Protein AF-A0A1B8QE21-F1 (afdb_monomer_lite)

Organism: NCBI:txid34059

InterPro domains:
  IPR038365 EcoRII, C-terminal domain superfamily [G3DSA:3.40.91.80] (7-136)

Structure (mmCIF, N/CA/C/O backbone):
data_AF-A0A1B8QE21-F1
#
_entry.id   AF-A0A1B8QE21-F1
#
loop_
_atom_site.group_PDB
_atom_site.id
_atom_site.type_symbol
_atom_site.label_atom_id
_atom_site.label_alt_id
_atom_site.label_comp_id
_atom_site.label_asym_id
_atom_site.label_entity_id
_atom_site.label_seq_id
_atom_site.pdbx_PDB_ins_code
_atom_site.Cartn_x
_atom_site.Cartn_y
_atom_site.Cartn_z
_atom_site.occupancy
_atom_site.B_iso_or_equiv
_atom_site.auth_seq_id
_atom_site.auth_comp_id
_atom_site.auth_asym_id
_atom_site.auth_atom_id
_atom_site.pdbx_PDB_model_num
ATOM 1 N N . MET A 1 1 ? -11.149 26.280 4.728 1.00 35.88 1 MET A N 1
ATOM 2 C CA . MET A 1 1 ? -10.487 25.891 3.463 1.00 35.88 1 MET A CA 1
ATOM 3 C C . MET A 1 1 ? -10.415 24.376 3.410 1.00 35.88 1 MET A C 1
ATOM 5 O O . MET A 1 1 ? -9.708 23.788 4.216 1.00 35.88 1 MET A O 1
ATOM 9 N N . THR A 1 2 ? -11.173 23.736 2.525 1.00 44.16 2 THR A N 1
ATOM 10 C CA . THR A 1 2 ? -11.118 22.280 2.338 1.00 44.16 2 THR A CA 1
ATOM 11 C C . THR A 1 2 ? -9.816 21.952 1.611 1.00 44.16 2 THR A C 1
ATOM 13 O O . THR A 1 2 ? -9.642 22.325 0.452 1.00 44.16 2 THR A O 1
ATOM 16 N N . LYS A 1 3 ? -8.855 21.336 2.306 1.00 48.16 3 LYS A N 1
ATOM 17 C CA . LYS A 1 3 ? -7.573 20.919 1.722 1.00 48.16 3 LYS A CA 1
ATOM 18 C C . LYS A 1 3 ? -7.880 19.940 0.582 1.00 48.16 3 LYS A C 1
ATOM 20 O O . LYS A 1 3 ? -8.532 18.923 0.805 1.00 48.16 3 LYS A O 1
ATOM 25 N N . ALA A 1 4 ? -7.489 20.274 -0.647 1.00 57.47 4 ALA A N 1
ATOM 26 C CA . ALA A 1 4 ? -7.744 19.413 -1.796 1.00 57.47 4 ALA A CA 1
ATOM 27 C C . ALA A 1 4 ? -7.014 18.075 -1.608 1.00 57.47 4 ALA A C 1
ATOM 29 O O . ALA A 1 4 ? -5.793 18.053 -1.463 1.00 57.47 4 ALA A O 1
ATOM 30 N N . ILE A 1 5 ? -7.764 16.971 -1.611 1.00 60.88 5 ILE A N 1
ATOM 31 C CA . ILE A 1 5 ? -7.192 15.622 -1.559 1.00 60.88 5 ILE A CA 1
ATOM 32 C C . ILE A 1 5 ? -6.354 15.409 -2.832 1.00 60.88 5 ILE A C 1
ATOM 34 O O . ILE A 1 5 ? -6.901 15.572 -3.935 1.00 60.88 5 ILE A O 1
ATOM 38 N N . PRO A 1 6 ? -5.056 15.065 -2.720 1.00 72.38 6 PRO A N 1
ATOM 39 C CA . PRO A 1 6 ? -4.208 14.762 -3.865 1.00 72.38 6 PRO A CA 1
ATOM 40 C C . PRO A 1 6 ? -4.848 13.723 -4.795 1.00 72.38 6 PRO A C 1
ATOM 42 O O . PRO A 1 6 ? -5.444 12.744 -4.352 1.00 72.38 6 PRO A O 1
ATOM 45 N N . PHE A 1 7 ? -4.691 13.903 -6.108 1.00 75.25 7 PHE A N 1
ATOM 46 C CA . PHE A 1 7 ? -5.288 13.023 -7.124 1.00 75.25 7 PHE A CA 1
ATOM 47 C C . PHE A 1 7 ? -4.955 11.532 -6.920 1.00 75.25 7 PHE A C 1
ATOM 49 O O . PHE A 1 7 ? -5.781 10.668 -7.193 1.00 75.25 7 PHE A O 1
ATOM 56 N N . TYR A 1 8 ? -3.761 11.229 -6.409 1.00 77.00 8 TYR A N 1
ATOM 57 C CA . TYR A 1 8 ? -3.313 9.858 -6.168 1.00 77.00 8 TYR A CA 1
ATOM 58 C C . TYR A 1 8 ? -4.068 9.178 -5.013 1.00 77.00 8 TYR A C 1
ATOM 60 O O . TYR A 1 8 ? -4.541 8.058 -5.170 1.00 77.00 8 TYR A O 1
ATOM 68 N N . GLU A 1 9 ? -4.282 9.891 -3.906 1.00 81.19 9 GLU A N 1
ATOM 69 C CA . GLU A 1 9 ? -5.086 9.420 -2.769 1.00 81.19 9 GLU A CA 1
ATOM 70 C C . GLU A 1 9 ? -6.540 9.163 -3.193 1.00 81.19 9 GLU A C 1
ATOM 72 O O . GLU A 1 9 ? -7.114 8.125 -2.866 1.00 81.19 9 GLU A O 1
ATOM 77 N N . LYS A 1 10 ? -7.111 10.041 -4.034 1.00 85.12 10 LYS A N 1
ATOM 78 C CA . LYS A 1 10 ? -8.451 9.826 -4.610 1.00 85.12 10 LYS A CA 1
ATOM 79 C C . LYS A 1 10 ? -8.547 8.537 -5.426 1.00 85.12 10 LYS A C 1
ATOM 81 O O . LYS A 1 10 ? -9.579 7.875 -5.376 1.00 85.12 10 LYS A O 1
ATOM 86 N N . ARG A 1 11 ? -7.499 8.181 -6.179 1.00 86.31 11 ARG A N 1
ATOM 87 C CA . ARG A 1 11 ? -7.483 6.944 -6.977 1.00 86.31 11 ARG A CA 1
ATOM 88 C C . ARG A 1 11 ? -7.488 5.709 -6.087 1.00 86.31 11 ARG A C 1
ATOM 90 O O . ARG A 1 11 ? -8.285 4.817 -6.340 1.00 86.31 11 ARG A O 1
ATOM 97 N N . ILE A 1 12 ? -6.666 5.683 -5.039 1.00 89.81 12 ILE A N 1
ATOM 98 C CA . ILE A 1 12 ? -6.633 4.551 -4.100 1.00 89.81 12 ILE A CA 1
ATOM 99 C C . ILE A 1 12 ? -7.979 4.433 -3.387 1.00 89.81 12 ILE A C 1
ATOM 101 O O . ILE A 1 12 ? -8.561 3.354 -3.375 1.00 89.81 12 ILE A O 1
ATOM 105 N N . LYS A 1 13 ? -8.534 5.553 -2.900 1.00 91.50 13 LYS A N 1
ATOM 106 C CA . LYS A 1 13 ? -9.879 5.571 -2.312 1.00 91.50 13 LYS A CA 1
ATOM 107 C C . LYS A 1 13 ? -10.914 4.994 -3.283 1.00 91.50 13 LYS A C 1
ATOM 109 O O . LYS A 1 13 ? -11.685 4.128 -2.898 1.00 91.50 13 LYS A O 1
ATOM 114 N N . SER A 1 14 ? -10.906 5.428 -4.545 1.00 90.88 14 SER A N 1
ATOM 115 C CA . SER A 1 14 ? -11.818 4.911 -5.574 1.00 90.88 14 SER A CA 1
ATOM 116 C C . SER A 1 14 ? -11.679 3.402 -5.779 1.00 90.88 14 SER A C 1
ATOM 118 O O . SER A 1 14 ? -12.694 2.735 -5.942 1.00 90.88 14 SER A O 1
ATOM 120 N N . VAL A 1 15 ? -10.455 2.865 -5.766 1.00 91.81 15 VAL A N 1
ATOM 121 C CA . VAL A 1 15 ? -10.216 1.417 -5.864 1.00 91.81 15 VAL A CA 1
ATOM 122 C C . VAL A 1 15 ? -10.797 0.697 -4.649 1.00 91.81 15 VAL A C 1
ATOM 124 O O . VAL A 1 15 ? -11.550 -0.252 -4.832 1.00 91.81 15 VAL A O 1
ATOM 127 N N . LEU A 1 16 ? -10.541 1.179 -3.425 1.00 93.06 16 LEU A N 1
ATOM 128 C CA . LEU A 1 16 ? -11.092 0.575 -2.203 1.00 93.06 16 LEU A CA 1
ATOM 129 C C . LEU A 1 16 ? -12.628 0.538 -2.209 1.00 93.06 16 LEU A C 1
ATOM 131 O O . LEU A 1 16 ? -13.223 -0.479 -1.859 1.00 93.06 16 LEU A O 1
ATOM 135 N N . LEU A 1 17 ? -13.270 1.618 -2.659 1.00 93.75 17 LEU A N 1
ATOM 136 C CA . LEU A 1 17 ? -14.727 1.665 -2.803 1.00 93.75 17 LEU A CA 1
ATOM 137 C C . LEU A 1 17 ? -15.231 0.649 -3.839 1.00 93.75 17 LEU A C 1
ATOM 139 O O . LEU A 1 17 ? -16.223 -0.035 -3.606 1.00 93.75 17 LEU A O 1
ATOM 143 N N . GLN A 1 18 ? -14.542 0.525 -4.978 1.00 93.06 18 GLN A N 1
ATOM 144 C CA . GLN A 1 18 ? -14.910 -0.411 -6.048 1.00 93.06 18 GLN A CA 1
ATOM 145 C C . GLN A 1 18 ? -14.776 -1.877 -5.631 1.00 93.06 18 GLN A C 1
ATOM 147 O O . GLN A 1 18 ? -15.574 -2.702 -6.070 1.00 93.06 18 GLN A O 1
ATOM 152 N N . ILE A 1 19 ? -13.803 -2.202 -4.777 1.00 92.44 19 ILE A N 1
ATOM 153 C CA . ILE A 1 19 ? -13.616 -3.563 -4.253 1.00 92.44 19 ILE A CA 1
ATOM 154 C C . ILE A 1 19 ? -14.492 -3.855 -3.023 1.00 92.44 19 ILE A C 1
ATOM 156 O O . ILE A 1 19 ? -14.389 -4.938 -2.455 1.00 92.44 19 ILE A O 1
ATOM 160 N N . GLY A 1 20 ? -15.366 -2.922 -2.625 1.00 90.94 20 GLY A N 1
ATOM 161 C CA . GLY A 1 20 ? -16.405 -3.152 -1.619 1.00 90.94 20 GLY A CA 1
ATOM 162 C C . GLY A 1 20 ? -16.111 -2.622 -0.214 1.00 90.94 20 GLY A C 1
ATOM 163 O O . GLY A 1 20 ? -16.887 -2.905 0.697 1.00 90.94 20 GLY A O 1
ATOM 164 N N . ILE A 1 21 ? -15.047 -1.838 -0.008 1.00 92.94 21 ILE A N 1
ATOM 165 C CA . ILE A 1 21 ? -14.834 -1.155 1.276 1.00 92.94 21 ILE A CA 1
ATOM 166 C C . ILE A 1 21 ? -15.812 0.017 1.373 1.00 92.94 21 ILE A C 1
ATOM 168 O O . ILE A 1 21 ? -15.828 0.898 0.515 1.00 92.94 21 ILE A O 1
ATOM 172 N N . ALA A 1 22 ? -16.648 0.032 2.409 1.00 89.50 22 ALA A N 1
ATOM 173 C CA . ALA A 1 22 ? -17.661 1.067 2.579 1.00 89.50 22 ALA A CA 1
ATOM 174 C C . ALA A 1 22 ? -17.023 2.442 2.831 1.00 89.50 22 ALA A C 1
ATOM 176 O O . ALA A 1 22 ? -16.120 2.586 3.649 1.00 89.50 22 ALA A O 1
ATOM 177 N N . GLU A 1 23 ? -17.532 3.496 2.187 1.00 89.62 23 GLU A N 1
ATOM 178 C CA . GLU A 1 23 ? -16.974 4.844 2.365 1.00 89.62 23 GLU A CA 1
ATOM 179 C C . GLU A 1 23 ? -17.006 5.311 3.826 1.00 89.62 23 GLU A C 1
ATOM 181 O O . GLU A 1 23 ? -16.077 5.973 4.281 1.00 89.62 23 GLU A O 1
ATOM 186 N N . SER A 1 24 ? -18.043 4.924 4.573 1.00 87.69 24 SER A N 1
ATOM 187 C CA . SER A 1 24 ? -18.208 5.268 5.986 1.00 87.69 24 SER A CA 1
ATOM 188 C C . SER A 1 24 ? -17.132 4.682 6.903 1.00 87.69 24 SER A C 1
ATOM 190 O O . SER A 1 24 ? -16.997 5.153 8.028 1.00 87.69 24 SER A O 1
ATOM 192 N N . THR A 1 25 ? -16.392 3.660 6.460 1.00 89.19 25 THR A N 1
ATOM 193 C CA . THR A 1 25 ? -15.309 3.043 7.243 1.00 89.19 25 THR A CA 1
ATOM 194 C C . THR A 1 25 ? -13.928 3.571 6.860 1.00 89.19 25 THR A C 1
ATOM 196 O O . THR A 1 25 ? -12.971 3.325 7.589 1.00 89.19 25 THR A O 1
ATOM 199 N N . LEU A 1 26 ? -13.812 4.316 5.753 1.00 89.81 26 LEU A N 1
ATOM 200 C CA . LEU A 1 26 ? -12.556 4.906 5.298 1.00 89.81 26 LEU A CA 1
ATOM 201 C C . LEU A 1 26 ? -12.298 6.226 6.024 1.00 89.81 26 LEU A C 1
ATOM 203 O O . LEU A 1 26 ? -12.915 7.255 5.740 1.00 89.81 26 LEU A O 1
ATOM 207 N N . LEU A 1 27 ? -11.335 6.203 6.934 1.00 89.12 27 LEU A N 1
ATOM 208 C CA . LEU A 1 27 ? -10.923 7.355 7.717 1.00 89.12 27 LEU A CA 1
ATOM 209 C C . LEU A 1 27 ? -9.575 7.877 7.232 1.00 89.12 27 LEU A C 1
ATOM 211 O O . LEU A 1 27 ? -8.687 7.112 6.873 1.00 89.12 27 LEU A O 1
ATOM 215 N N . LYS A 1 28 ? -9.401 9.196 7.282 1.00 87.69 28 LYS A N 1
ATOM 216 C CA . LYS A 1 28 ? -8.081 9.824 7.246 1.00 87.69 28 LYS A CA 1
ATOM 217 C C . LYS A 1 28 ? -7.722 10.200 8.676 1.00 87.69 28 LYS A C 1
ATOM 219 O O . LYS A 1 28 ? -8.417 11.015 9.281 1.00 87.69 28 LYS A O 1
ATOM 224 N N . THR A 1 29 ? -6.689 9.578 9.233 1.00 87.31 29 THR A N 1
ATOM 225 C CA . THR A 1 29 ? -6.325 9.745 10.646 1.00 87.31 29 THR A CA 1
ATOM 226 C C . THR A 1 29 ? -4.817 9.739 10.827 1.00 87.31 29 THR A C 1
ATOM 228 O O . THR A 1 29 ? -4.087 9.149 10.036 1.00 87.31 29 THR A O 1
ATOM 231 N N . HIS A 1 30 ? -4.358 10.373 11.901 1.00 85.75 30 HIS A N 1
ATOM 232 C CA . HIS A 1 30 ? -3.002 10.154 12.383 1.00 85.75 30 HIS A CA 1
ATOM 233 C C . HIS A 1 30 ? -2.940 8.842 13.155 1.00 85.75 30 HIS A C 1
ATOM 235 O O . HIS A 1 30 ? -3.945 8.414 13.740 1.00 85.75 30 HIS A O 1
ATOM 241 N N . ASP A 1 31 ? -1.763 8.228 13.159 1.00 86.31 31 ASP A N 1
ATOM 242 C CA . ASP A 1 31 ? -1.491 7.136 14.073 1.00 86.31 31 ASP A CA 1
ATOM 243 C C . ASP A 1 31 ? -1.580 7.620 15.533 1.00 86.31 31 ASP A C 1
ATOM 245 O O . ASP A 1 31 ? -1.231 8.758 15.865 1.00 86.31 31 ASP A O 1
ATOM 249 N N . LYS A 1 32 ? -2.102 6.758 16.413 1.00 83.25 32 LYS A N 1
ATOM 250 C CA . LYS A 1 32 ? -2.344 7.093 17.826 1.00 83.25 32 LYS A CA 1
ATOM 251 C C . LYS A 1 32 ? -1.057 7.149 18.652 1.00 83.25 32 LYS A C 1
ATOM 253 O O . LYS A 1 32 ? -1.036 7.825 19.678 1.00 83.25 32 LYS A O 1
ATOM 25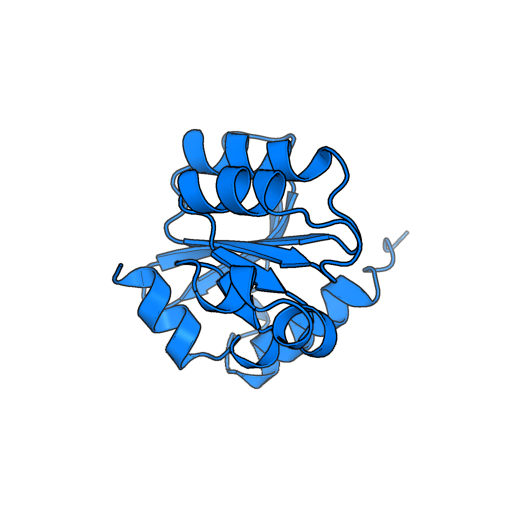8 N N . VAL A 1 33 ? -0.023 6.421 18.236 1.00 83.44 33 VAL A N 1
ATOM 259 C CA . VAL A 1 33 ? 1.269 6.291 18.918 1.00 83.44 33 VAL A CA 1
ATOM 260 C C . VAL A 1 33 ? 2.330 7.151 18.225 1.00 83.44 33 VAL A C 1
ATOM 262 O O . VAL A 1 33 ? 3.146 7.783 18.894 1.00 83.44 33 VAL A O 1
ATOM 265 N N . ASP A 1 34 ? 2.291 7.235 16.895 1.00 82.50 34 ASP A N 1
ATOM 266 C CA . ASP A 1 34 ? 3.176 8.061 16.079 1.00 82.50 34 ASP A CA 1
ATOM 267 C C . ASP A 1 34 ? 2.419 9.189 15.369 1.00 82.50 34 ASP A C 1
ATOM 269 O O . ASP A 1 34 ? 2.110 9.122 14.180 1.00 82.50 34 ASP A O 1
ATOM 273 N N . SER A 1 35 ? 2.198 10.297 16.077 1.00 83.12 35 SER A N 1
ATOM 274 C CA . SER A 1 35 ? 1.514 11.481 15.533 1.00 83.12 35 SER A CA 1
ATOM 275 C C . SER A 1 35 ? 2.214 12.130 14.332 1.00 83.12 35 SER A C 1
ATOM 277 O O . SER A 1 35 ? 1.649 13.027 13.711 1.00 83.12 35 SER A O 1
ATOM 279 N N . SER A 1 36 ? 3.437 11.705 13.993 1.00 78.50 36 SER A N 1
ATOM 280 C CA . SER A 1 36 ? 4.132 12.150 12.782 1.00 78.50 36 SER A CA 1
ATOM 281 C C . SER A 1 36 ? 3.694 11.408 11.516 1.00 78.50 36 SER A C 1
ATOM 283 O O . SER A 1 36 ? 4.003 11.865 10.411 1.00 78.50 36 SER A O 1
ATOM 285 N N . THR A 1 37 ? 2.949 10.311 11.669 1.00 82.62 37 THR A N 1
ATOM 286 C CA . THR A 1 37 ? 2.418 9.515 10.566 1.00 82.62 37 THR A CA 1
ATOM 287 C C . THR A 1 37 ? 0.921 9.737 10.419 1.00 82.62 37 THR A C 1
ATOM 289 O O . THR A 1 37 ? 0.122 9.462 11.313 1.00 82.62 37 THR A O 1
ATOM 292 N N . GLU A 1 38 ? 0.548 10.238 9.246 1.00 85.81 38 GLU A N 1
ATOM 293 C CA . GLU A 1 38 ? -0.831 10.328 8.782 1.00 85.81 38 GLU A CA 1
ATOM 294 C C . GLU A 1 38 ? -1.091 9.154 7.834 1.00 85.81 38 GLU A C 1
ATOM 296 O O . GLU A 1 38 ? -0.362 8.974 6.852 1.00 85.81 38 GLU A O 1
ATOM 301 N N . PHE A 1 39 ? -2.122 8.361 8.123 1.00 90.06 39 PHE A N 1
ATOM 302 C CA . PHE A 1 39 ? -2.656 7.403 7.165 1.00 90.06 39 PHE A CA 1
ATOM 303 C C . PHE A 1 39 ? -3.529 8.156 6.176 1.00 90.06 39 PHE A C 1
ATOM 305 O O . PHE A 1 39 ? -4.483 8.837 6.564 1.00 90.06 39 PHE A O 1
ATOM 312 N N . ASP A 1 40 ? -3.219 8.009 4.891 1.00 89.62 40 ASP A N 1
ATOM 313 C CA . ASP A 1 40 ? -4.059 8.554 3.832 1.00 89.62 40 ASP A CA 1
ATOM 314 C C . ASP A 1 40 ? -5.426 7.861 3.839 1.00 89.62 40 ASP A C 1
ATOM 316 O O . ASP A 1 40 ? -6.451 8.505 3.619 1.00 89.62 40 ASP A O 1
ATOM 320 N N . LEU A 1 41 ? -5.440 6.557 4.141 1.00 92.75 41 LEU A N 1
ATOM 321 C CA . LEU A 1 41 ? -6.646 5.760 4.349 1.00 92.75 41 LEU A CA 1
ATOM 322 C C . LEU A 1 41 ? -6.418 4.791 5.514 1.00 92.75 41 LEU A C 1
ATOM 324 O O . LEU A 1 41 ? -5.406 4.096 5.560 1.00 92.75 41 LEU A O 1
ATOM 328 N N . PHE A 1 42 ? -7.374 4.729 6.432 1.00 94.25 42 PHE A N 1
ATOM 329 C CA . PHE A 1 42 ? -7.403 3.811 7.562 1.00 94.25 42 PHE A CA 1
ATOM 330 C C . PHE A 1 42 ? -8.794 3.196 7.676 1.00 94.25 42 PHE A C 1
ATOM 332 O O . PHE A 1 42 ? -9.788 3.922 7.617 1.00 94.25 42 PHE A O 1
ATOM 339 N N . PHE A 1 43 ? -8.877 1.878 7.821 1.00 94.94 43 PHE A N 1
ATOM 340 C CA . PHE A 1 43 ? -10.151 1.167 7.922 1.00 94.94 43 PHE A CA 1
ATOM 341 C C . PHE A 1 43 ? -9.995 -0.181 8.621 1.00 94.94 43 PHE A C 1
ATOM 343 O O . PHE A 1 43 ? -8.885 -0.644 8.883 1.00 94.94 43 PHE A O 1
ATOM 350 N N . GLU A 1 44 ? -11.131 -0.808 8.903 1.00 94.25 44 GLU A N 1
ATOM 351 C CA . GLU A 1 44 ? -11.210 -2.177 9.395 1.00 94.25 44 GLU A CA 1
ATOM 352 C C . GLU A 1 44 ? -11.866 -3.071 8.337 1.00 94.25 44 GLU A C 1
ATOM 354 O O . GLU A 1 44 ? -12.834 -2.667 7.685 1.00 94.25 44 GLU A O 1
ATOM 359 N N . LEU A 1 45 ? -11.333 -4.277 8.165 1.00 93.88 45 LEU A N 1
ATOM 360 C CA . LEU A 1 45 ? -11.887 -5.330 7.319 1.00 93.88 45 LEU A CA 1
ATOM 361 C C . LEU A 1 45 ? -11.725 -6.660 8.057 1.00 93.88 45 LEU A C 1
ATOM 363 O O . LEU A 1 45 ? -10.628 -6.981 8.500 1.00 93.88 45 LEU A O 1
ATOM 367 N N . ASP A 1 46 ? -12.812 -7.417 8.214 1.00 92.69 46 ASP A N 1
ATOM 368 C CA . ASP A 1 46 ? -12.823 -8.724 8.891 1.00 92.69 46 ASP A CA 1
ATOM 369 C C . ASP A 1 46 ? -12.162 -8.722 10.291 1.00 92.69 46 ASP A C 1
ATOM 371 O O . ASP A 1 46 ? -11.461 -9.660 10.671 1.00 92.69 46 ASP A O 1
ATOM 375 N N . GLY A 1 47 ? -12.377 -7.657 11.077 1.00 92.50 47 GLY A N 1
ATOM 376 C CA . GLY A 1 47 ? -11.810 -7.518 12.427 1.00 92.50 47 GLY A CA 1
ATOM 377 C C . GLY A 1 47 ? -10.339 -7.093 12.462 1.00 92.50 47 GLY A C 1
ATOM 378 O O . GLY A 1 47 ? -9.720 -7.128 13.525 1.00 92.50 47 GLY A O 1
ATOM 379 N N . LYS A 1 48 ? -9.761 -6.739 11.308 1.00 95.19 48 LYS A N 1
ATOM 380 C CA . LYS A 1 48 ? -8.351 -6.378 11.142 1.00 95.19 48 LYS A CA 1
ATOM 381 C C . LYS A 1 48 ? -8.199 -4.938 10.695 1.00 95.19 48 LYS A C 1
ATOM 383 O O . LYS A 1 48 ? -8.944 -4.458 9.843 1.00 95.19 48 LYS A O 1
ATOM 388 N N . THR A 1 49 ? -7.221 -4.255 11.273 1.00 94.88 49 THR A N 1
ATOM 389 C CA . THR A 1 49 ? -6.928 -2.848 10.993 1.00 94.88 49 THR A CA 1
ATOM 390 C C . THR A 1 49 ? -5.953 -2.698 9.830 1.00 94.88 49 THR A C 1
ATOM 392 O O . THR A 1 49 ? -4.913 -3.351 9.781 1.00 94.88 49 THR A O 1
ATOM 395 N N . TYR A 1 50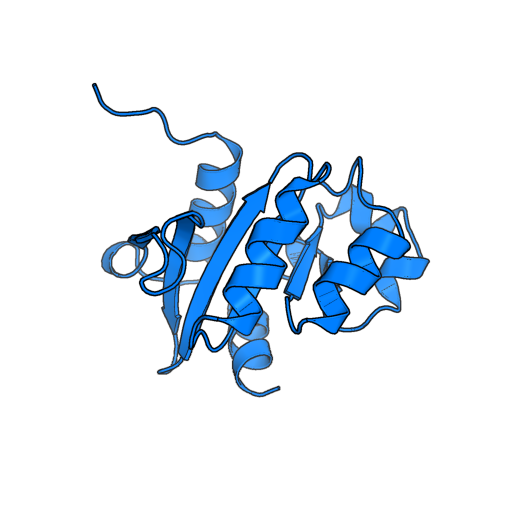 ? -6.281 -1.800 8.902 1.00 96.25 50 TYR A N 1
ATOM 396 C CA . TYR A 1 50 ? -5.474 -1.496 7.724 1.00 96.25 50 TYR A CA 1
ATOM 397 C C . TYR A 1 50 ? -5.075 -0.026 7.742 1.00 96.25 50 TYR A C 1
ATOM 399 O O . TYR A 1 50 ? -5.937 0.854 7.757 1.00 96.25 50 TYR A O 1
ATOM 407 N N . GLY A 1 51 ? -3.770 0.236 7.697 1.00 94.81 51 GLY A N 1
ATOM 408 C CA . GLY A 1 51 ? -3.209 1.569 7.494 1.00 94.81 51 GLY A CA 1
ATOM 409 C C . GLY A 1 51 ? -2.572 1.672 6.114 1.00 94.81 51 GLY A C 1
ATOM 410 O O . GLY A 1 51 ? -1.688 0.884 5.788 1.00 94.81 51 GLY A O 1
ATOM 411 N N . ILE A 1 52 ? -3.004 2.639 5.302 1.00 94.94 52 ILE A N 1
ATOM 412 C CA . ILE A 1 52 ? -2.458 2.870 3.961 1.00 94.94 52 ILE A CA 1
ATOM 413 C C . ILE A 1 52 ? -1.768 4.231 3.884 1.00 94.94 52 ILE A C 1
ATOM 415 O O . ILE A 1 52 ? -2.377 5.277 4.121 1.00 94.94 52 ILE A O 1
ATOM 419 N N . GLY A 1 53 ? -0.501 4.208 3.476 1.00 92.50 53 GLY A N 1
ATOM 420 C CA . GLY A 1 53 ? 0.259 5.372 3.037 1.00 92.50 53 GLY A CA 1
ATOM 421 C C . GLY A 1 53 ? 0.361 5.447 1.522 1.00 92.50 53 GLY A C 1
ATOM 422 O O . GLY A 1 53 ? 0.701 4.466 0.872 1.00 92.50 53 GLY A O 1
ATOM 423 N N . ALA A 1 54 ? 0.131 6.619 0.941 1.00 90.62 54 ALA A N 1
ATOM 424 C CA . ALA A 1 54 ? 0.192 6.842 -0.495 1.00 90.62 54 ALA A CA 1
ATOM 425 C C . ALA A 1 54 ? 1.283 7.864 -0.846 1.00 90.62 54 ALA A C 1
ATOM 427 O O . ALA A 1 54 ? 1.176 9.064 -0.578 1.00 90.62 54 ALA A O 1
ATOM 428 N N . LYS A 1 55 ? 2.356 7.422 -1.512 1.00 88.88 55 LYS A N 1
ATOM 429 C CA . LYS A 1 55 ? 3.478 8.294 -1.889 1.00 88.88 55 LYS A CA 1
ATOM 430 C C . LYS A 1 55 ? 3.837 8.140 -3.359 1.00 88.88 55 LYS A C 1
ATOM 432 O O . LYS A 1 55 ? 4.398 7.136 -3.776 1.00 88.88 55 LYS A O 1
ATOM 437 N N . ARG A 1 56 ? 3.646 9.210 -4.142 1.00 89.44 56 ARG A N 1
ATOM 438 C CA . ARG A 1 56 ? 4.122 9.261 -5.541 1.00 89.44 56 ARG A CA 1
ATOM 439 C C . ARG A 1 56 ? 5.614 8.937 -5.661 1.00 89.44 56 ARG A C 1
ATOM 441 O O . ARG A 1 56 ? 5.985 8.152 -6.517 1.00 89.44 56 ARG A O 1
ATOM 448 N N . THR A 1 57 ? 6.429 9.546 -4.800 1.00 90.44 57 THR A N 1
ATOM 449 C CA . THR A 1 57 ? 7.861 9.254 -4.644 1.00 90.44 57 THR A CA 1
ATOM 450 C C . THR A 1 57 ? 8.178 9.054 -3.169 1.00 90.44 57 THR A C 1
ATOM 452 O O . THR A 1 57 ? 7.713 9.845 -2.328 1.00 90.44 57 THR A O 1
ATOM 455 N N . LEU A 1 58 ? 9.004 8.060 -2.865 1.00 91.19 58 LEU A N 1
ATOM 456 C CA . LEU A 1 58 ? 9.361 7.681 -1.501 1.00 91.19 58 LEU A CA 1
ATOM 457 C C . LEU A 1 58 ? 10.385 8.652 -0.897 1.00 91.19 58 LEU A C 1
ATOM 459 O O . LEU A 1 58 ? 10.183 9.159 0.209 1.00 91.19 58 LEU A O 1
ATOM 463 N N . ARG A 1 59 ? 11.448 8.985 -1.642 1.00 90.88 59 ARG A N 1
ATOM 464 C CA . ARG A 1 59 ? 12.666 9.649 -1.141 1.00 90.88 59 ARG A CA 1
ATOM 465 C C . ARG A 1 59 ? 13.127 8.958 0.146 1.00 90.88 59 ARG A C 1
ATOM 467 O O . ARG A 1 59 ? 13.245 7.743 0.132 1.00 90.88 59 ARG A O 1
ATOM 474 N N . GLU A 1 60 ? 13.309 9.696 1.240 1.00 92.81 60 GLU A N 1
ATOM 475 C CA . GLU A 1 60 ? 13.579 9.157 2.584 1.00 92.81 60 GLU A CA 1
ATOM 476 C C . GLU A 1 60 ? 12.311 9.006 3.445 1.00 92.81 60 GLU A C 1
ATOM 478 O O . GLU A 1 60 ? 12.376 8.564 4.589 1.00 92.81 60 GLU A O 1
ATOM 483 N N . ARG A 1 61 ? 11.135 9.382 2.923 1.00 88.94 61 ARG A N 1
ATOM 484 C CA . ARG A 1 61 ? 9.887 9.438 3.705 1.00 88.94 61 ARG A CA 1
ATOM 485 C C . ARG A 1 61 ? 9.279 8.064 3.989 1.00 88.94 61 ARG A C 1
ATOM 487 O O . ARG A 1 61 ? 8.414 7.983 4.854 1.00 88.94 61 ARG A O 1
ATOM 494 N N . TYR A 1 62 ? 9.725 7.008 3.309 1.00 91.69 62 TYR A N 1
ATOM 495 C CA . TYR A 1 62 ? 9.318 5.624 3.604 1.00 91.69 62 TYR A CA 1
ATOM 496 C C . TYR A 1 62 ? 9.698 5.209 5.040 1.00 91.69 62 TYR A C 1
ATOM 498 O O . TYR A 1 62 ? 9.002 4.428 5.680 1.00 91.69 62 TYR A O 1
ATOM 506 N N . LYS A 1 63 ? 10.745 5.822 5.614 1.00 92.31 63 LYS A N 1
ATOM 507 C CA . LYS A 1 63 ? 11.183 5.585 7.000 1.00 92.31 63 LYS A CA 1
ATOM 508 C C . LYS A 1 63 ? 10.121 5.921 8.050 1.00 92.31 63 LYS A C 1
ATOM 510 O O . LYS A 1 63 ? 10.142 5.342 9.131 1.00 92.31 63 LYS A O 1
ATOM 515 N N . GLN A 1 64 ? 9.198 6.837 7.744 1.00 88.62 64 GLN A N 1
ATOM 516 C CA . GLN A 1 64 ? 8.081 7.158 8.641 1.00 88.62 64 GLN A CA 1
ATOM 517 C C . GLN A 1 64 ? 7.173 5.940 8.830 1.00 88.62 64 GLN A C 1
ATOM 519 O O . GLN A 1 64 ? 6.844 5.591 9.956 1.00 88.62 64 GLN A O 1
ATOM 524 N N . PHE A 1 65 ? 6.853 5.240 7.738 1.00 88.19 65 PHE A N 1
ATOM 525 C CA . PHE A 1 65 ? 5.997 4.056 7.779 1.00 88.19 65 PHE A CA 1
ATOM 526 C C . PHE A 1 65 ? 6.676 2.878 8.480 1.00 88.19 65 PHE A C 1
ATOM 528 O O . PHE A 1 65 ? 6.023 2.187 9.254 1.00 88.19 65 PHE A O 1
ATOM 535 N N . ILE A 1 66 ? 7.993 2.715 8.306 1.00 91.94 66 ILE A N 1
ATOM 536 C CA . ILE A 1 66 ? 8.795 1.736 9.061 1.00 91.94 66 ILE A CA 1
ATOM 537 C C . ILE A 1 66 ? 8.683 1.979 10.568 1.00 91.94 66 ILE A C 1
ATOM 539 O O . ILE A 1 66 ? 8.357 1.066 11.324 1.00 91.94 66 ILE A O 1
ATOM 543 N N . LYS A 1 67 ? 8.911 3.220 11.006 1.00 90.94 67 LYS A N 1
ATOM 544 C CA . LYS A 1 67 ? 8.803 3.594 12.419 1.00 90.94 67 LYS A CA 1
ATOM 545 C C . LYS A 1 67 ? 7.402 3.298 12.962 1.00 90.94 67 LYS A C 1
ATOM 547 O O . LYS A 1 67 ? 7.266 2.699 14.024 1.00 90.94 67 LYS A O 1
ATOM 552 N N . THR A 1 68 ? 6.361 3.675 12.223 1.00 89.25 68 THR A N 1
ATOM 553 C CA . THR A 1 68 ? 4.971 3.450 12.634 1.00 89.25 68 THR A CA 1
ATOM 554 C C . THR A 1 68 ? 4.618 1.967 12.713 1.00 89.25 68 THR A C 1
ATOM 556 O O . THR A 1 68 ? 3.996 1.572 13.695 1.00 89.25 68 THR A O 1
ATOM 559 N N . ALA A 1 69 ? 5.063 1.140 11.762 1.00 88.88 69 ALA A N 1
ATOM 560 C CA . ALA A 1 69 ? 4.854 -0.311 11.787 1.00 88.88 69 ALA A CA 1
ATOM 561 C C . ALA A 1 69 ? 5.478 -0.984 13.025 1.00 88.88 69 ALA A C 1
ATOM 563 O O . ALA A 1 69 ? 4.959 -1.978 13.517 1.00 88.88 69 ALA A O 1
ATOM 564 N N . GLN A 1 70 ? 6.566 -0.426 13.566 1.00 87.81 70 GLN A N 1
ATOM 565 C CA . GLN A 1 70 ? 7.207 -0.936 14.784 1.00 87.81 70 GLN A CA 1
ATOM 566 C C . GLN A 1 70 ? 6.549 -0.446 16.080 1.00 87.81 70 GLN A C 1
ATOM 568 O O . GLN A 1 70 ? 6.673 -1.095 17.116 1.00 87.81 70 GLN A O 1
ATOM 573 N N . MET A 1 71 ? 5.909 0.724 16.050 1.00 87.12 71 MET A N 1
ATOM 574 C CA . MET A 1 71 ? 5.375 1.384 17.247 1.00 87.12 71 MET A CA 1
ATOM 575 C C . MET A 1 71 ? 3.879 1.148 17.463 1.00 87.12 71 MET A C 1
ATOM 577 O O . MET A 1 71 ? 3.401 1.273 18.590 1.00 87.12 71 MET A O 1
ATOM 581 N N . SER A 1 72 ? 3.141 0.843 16.399 1.00 86.31 72 SER A N 1
ATOM 582 C CA . SER A 1 72 ? 1.678 0.913 16.386 1.00 86.31 72 SER A CA 1
ATOM 583 C C . SER A 1 72 ? 1.086 -0.477 16.216 1.00 86.31 72 SER A C 1
ATOM 585 O O . SER A 1 72 ? 1.558 -1.265 15.402 1.00 86.31 72 SER A O 1
ATOM 587 N N . ALA A 1 73 ? 0.024 -0.773 16.963 1.00 86.56 73 ALA A N 1
ATOM 588 C CA . ALA A 1 73 ? -0.723 -2.017 16.817 1.00 86.56 73 ALA A CA 1
ATOM 589 C C . ALA A 1 73 ? -1.669 -1.916 15.609 1.00 86.56 73 ALA A C 1
ATOM 591 O O . ALA A 1 73 ? -2.852 -1.618 15.767 1.00 86.56 73 ALA A O 1
ATOM 592 N N . ILE A 1 74 ? -1.117 -2.100 14.410 1.00 91.19 74 ILE A N 1
ATOM 593 C CA . ILE A 1 74 ? -1.852 -2.156 13.142 1.00 91.19 74 ILE A CA 1
ATOM 594 C C . ILE A 1 74 ? -1.599 -3.524 12.527 1.00 91.19 74 ILE A C 1
ATOM 596 O O . ILE A 1 74 ? -0.447 -3.926 12.389 1.00 91.19 74 ILE A O 1
ATOM 600 N N . ASP A 1 75 ? -2.669 -4.230 12.167 1.00 94.75 75 ASP A N 1
ATOM 601 C CA . ASP A 1 75 ? -2.556 -5.594 11.648 1.00 94.75 75 ASP A CA 1
ATOM 602 C C . ASP A 1 75 ? -1.913 -5.620 10.258 1.00 94.75 75 ASP A C 1
ATOM 604 O O . ASP A 1 75 ? -1.065 -6.463 9.982 1.00 94.75 75 ASP A O 1
ATOM 608 N N . VAL A 1 76 ? -2.313 -4.696 9.378 1.00 95.88 76 VAL A N 1
ATOM 609 C CA . VAL A 1 76 ? -1.834 -4.638 7.995 1.00 95.88 76 VAL A CA 1
ATOM 610 C C . VAL A 1 76 ? -1.406 -3.216 7.643 1.00 95.88 76 VAL A C 1
ATOM 612 O O . VAL A 1 76 ? -2.220 -2.294 7.562 1.00 95.88 76 VAL A O 1
ATOM 615 N N . MET A 1 77 ? -0.110 -3.043 7.386 1.00 95.56 77 MET A N 1
ATOM 616 C CA . MET A 1 77 ? 0.458 -1.784 6.909 1.00 95.56 77 MET A CA 1
ATOM 617 C C . MET A 1 77 ? 0.734 -1.868 5.411 1.00 95.56 77 MET A C 1
ATOM 619 O O . MET A 1 77 ? 1.456 -2.757 4.960 1.00 95.56 77 MET A O 1
ATOM 623 N N . ILE A 1 78 ? 0.188 -0.928 4.642 1.00 96.38 78 ILE A N 1
ATOM 624 C CA . ILE A 1 78 ? 0.355 -0.862 3.189 1.00 96.38 78 ILE A CA 1
ATOM 625 C C . ILE A 1 78 ? 0.985 0.475 2.803 1.00 96.38 78 ILE A C 1
ATOM 627 O O . ILE A 1 78 ? 0.492 1.540 3.170 1.00 96.38 78 ILE A O 1
ATOM 631 N N . GLU A 1 79 ? 2.034 0.433 1.987 1.00 95.25 79 GLU A N 1
ATOM 632 C CA . GLU A 1 79 ? 2.549 1.607 1.285 1.00 95.25 79 GLU A CA 1
ATOM 633 C C . GLU A 1 79 ? 2.279 1.464 -0.218 1.00 95.25 79 GLU A C 1
ATOM 635 O O . GLU A 1 79 ? 2.625 0.463 -0.839 1.00 95.25 79 GLU A O 1
ATOM 640 N N . VAL A 1 80 ? 1.640 2.466 -0.821 1.00 95.50 80 VAL A N 1
ATOM 641 C CA . VAL A 1 80 ? 1.331 2.510 -2.254 1.00 95.50 80 VAL A CA 1
ATOM 642 C C . VAL A 1 80 ? 2.196 3.576 -2.917 1.00 95.50 80 VAL A C 1
ATOM 644 O O . VAL A 1 80 ? 2.200 4.742 -2.499 1.00 95.50 80 VAL A O 1
ATOM 647 N N . THR A 1 81 ? 2.920 3.205 -3.972 1.00 94.12 81 THR A N 1
ATOM 648 C CA . THR A 1 81 ? 3.818 4.115 -4.688 1.00 94.12 81 THR A CA 1
ATOM 649 C C . THR A 1 81 ? 3.779 3.957 -6.205 1.00 94.12 81 THR A C 1
ATOM 651 O O . THR A 1 81 ? 3.384 2.926 -6.741 1.00 94.12 81 THR A O 1
ATOM 654 N N . LEU A 1 82 ? 4.219 4.992 -6.933 1.00 92.69 82 LEU A N 1
ATOM 655 C CA . LEU A 1 82 ? 4.512 4.842 -8.361 1.00 92.69 82 LEU A CA 1
ATOM 656 C C . LEU A 1 82 ? 5.769 3.997 -8.594 1.00 92.69 82 LEU A C 1
ATOM 658 O O . LEU A 1 82 ? 5.915 3.442 -9.670 1.00 92.69 82 LEU A O 1
ATOM 662 N N . GLY A 1 83 ? 6.679 3.918 -7.619 1.00 92.12 83 GLY A N 1
ATOM 663 C CA . GLY A 1 83 ? 7.897 3.108 -7.715 1.00 92.12 83 GLY A CA 1
ATOM 664 C C . GLY A 1 83 ? 9.029 3.735 -8.533 1.00 92.12 83 GLY A C 1
ATOM 665 O O . GLY A 1 83 ? 10.095 3.144 -8.637 1.00 92.12 83 GLY A O 1
ATOM 666 N N . THR A 1 84 ? 8.858 4.949 -9.069 1.00 91.94 84 THR A N 1
ATOM 667 C CA . THR A 1 84 ? 9.859 5.598 -9.942 1.00 91.94 84 THR A CA 1
ATOM 668 C C . THR A 1 84 ? 11.196 5.888 -9.256 1.00 91.94 84 THR A C 1
ATOM 670 O O . THR A 1 84 ? 12.198 6.083 -9.932 1.00 91.94 84 THR A O 1
ATOM 673 N N . ASP A 1 85 ? 11.209 5.979 -7.923 1.00 94.12 85 ASP A N 1
ATOM 674 C CA . ASP A 1 85 ? 12.416 6.169 -7.110 1.00 94.12 85 ASP A CA 1
ATOM 675 C C . ASP A 1 85 ? 12.633 5.040 -6.087 1.00 94.12 85 ASP A C 1
ATOM 677 O O . ASP A 1 85 ? 13.380 5.210 -5.113 1.00 94.12 85 ASP A O 1
ATOM 681 N N . LEU A 1 86 ? 11.954 3.908 -6.285 1.00 94.69 86 LEU A N 1
ATOM 682 C CA . LEU A 1 86 ? 12.142 2.705 -5.490 1.00 94.69 86 LEU A CA 1
ATOM 683 C C . LEU A 1 86 ? 13.421 2.001 -5.953 1.00 94.69 86 LEU A C 1
ATOM 685 O O . LEU A 1 86 ? 13.613 1.757 -7.140 1.00 94.69 86 LEU A O 1
ATOM 689 N N . THR A 1 87 ? 14.290 1.670 -5.005 1.00 94.25 87 THR A N 1
ATOM 690 C CA . THR A 1 87 ? 15.454 0.806 -5.235 1.00 94.25 87 THR A CA 1
ATOM 691 C C . THR A 1 87 ? 15.248 -0.509 -4.493 1.00 94.25 87 THR A C 1
ATOM 693 O O . THR A 1 87 ? 14.386 -0.594 -3.615 1.00 94.25 87 THR A O 1
ATOM 696 N N . ILE A 1 88 ? 16.042 -1.529 -4.813 1.00 93.38 88 ILE A N 1
ATOM 697 C CA . ILE A 1 88 ? 15.998 -2.824 -4.119 1.00 93.38 88 ILE A CA 1
ATOM 698 C C . ILE A 1 88 ? 16.292 -2.648 -2.623 1.00 93.38 88 ILE A C 1
ATOM 700 O O . ILE A 1 88 ? 15.650 -3.277 -1.788 1.00 93.38 88 ILE A O 1
ATOM 704 N N . GLU A 1 89 ? 17.203 -1.747 -2.254 1.00 94.38 89 GLU A N 1
ATOM 705 C CA . GLU A 1 89 ? 17.526 -1.457 -0.853 1.00 94.38 89 GLU A CA 1
ATOM 706 C C . GLU A 1 89 ? 16.330 -0.849 -0.118 1.00 94.38 89 GLU A C 1
ATOM 708 O O . GLU A 1 89 ? 16.020 -1.264 0.996 1.00 94.38 89 GLU A O 1
ATOM 713 N N . LYS A 1 90 ? 15.622 0.102 -0.746 1.00 95.62 90 LYS A N 1
ATOM 714 C CA . LYS A 1 90 ? 14.403 0.686 -0.165 1.00 95.62 90 LYS A CA 1
ATOM 715 C C . LYS A 1 90 ? 13.291 -0.349 -0.053 1.00 95.62 90 LYS A C 1
ATOM 717 O O . LYS A 1 90 ? 12.635 -0.410 0.979 1.00 95.62 90 LYS A O 1
ATOM 722 N N . ALA A 1 91 ? 13.096 -1.157 -1.094 1.00 95.81 91 ALA A N 1
ATOM 723 C CA . ALA A 1 91 ? 12.100 -2.219 -1.107 1.00 95.81 91 ALA A CA 1
ATOM 724 C C . ALA 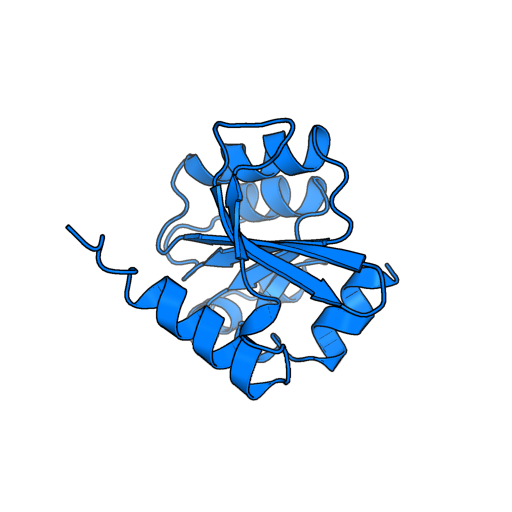A 1 91 ? 12.347 -3.202 0.043 1.00 95.81 91 ALA A C 1
ATOM 726 O O . ALA A 1 91 ? 11.455 -3.417 0.857 1.00 95.81 91 ALA A O 1
ATOM 727 N N . ASN A 1 92 ? 13.582 -3.696 0.177 1.00 95.56 92 ASN A N 1
ATOM 728 C CA . ASN A 1 92 ? 13.995 -4.564 1.280 1.00 95.56 92 ASN A CA 1
ATOM 729 C C . ASN A 1 92 ? 13.789 -3.899 2.641 1.00 95.56 92 ASN A C 1
ATOM 731 O O . ASN A 1 92 ? 13.237 -4.519 3.544 1.00 95.56 92 ASN A O 1
ATOM 735 N N . ALA A 1 93 ? 14.196 -2.636 2.795 1.00 95.00 93 ALA A N 1
ATOM 736 C CA . ALA A 1 93 ? 13.991 -1.906 4.039 1.00 95.00 93 ALA A CA 1
ATOM 737 C C . ALA A 1 93 ? 12.505 -1.842 4.420 1.00 95.00 93 ALA A C 1
ATOM 739 O O . ALA A 1 93 ? 12.179 -2.035 5.579 1.00 95.00 93 ALA A O 1
ATOM 740 N N . ILE A 1 94 ? 11.603 -1.619 3.464 1.00 95.69 94 ILE A N 1
ATOM 741 C CA . ILE A 1 94 ? 10.158 -1.559 3.720 1.00 95.69 94 ILE A CA 1
ATOM 742 C C . ILE A 1 94 ? 9.612 -2.944 4.100 1.00 95.69 94 ILE A C 1
ATOM 744 O O . ILE A 1 94 ? 9.029 -3.103 5.173 1.00 95.69 94 ILE A O 1
ATOM 748 N N . VAL A 1 95 ? 9.828 -3.960 3.258 1.00 95.19 95 VAL A N 1
ATOM 749 C CA . VAL A 1 95 ? 9.185 -5.275 3.439 1.00 95.19 95 VAL A CA 1
ATOM 750 C C . VAL A 1 95 ? 9.736 -6.064 4.625 1.00 95.19 95 VAL A C 1
ATOM 752 O O . VAL A 1 95 ? 8.988 -6.807 5.257 1.00 95.19 95 VAL A O 1
ATOM 755 N N . ASN A 1 96 ? 11.006 -5.855 4.997 1.00 95.00 96 ASN A N 1
ATOM 756 C CA . ASN A 1 96 ? 11.606 -6.474 6.187 1.00 95.00 96 ASN A CA 1
ATOM 757 C C . ASN A 1 96 ? 10.974 -5.983 7.499 1.00 95.00 96 ASN A C 1
ATOM 759 O O . ASN A 1 96 ? 11.172 -6.600 8.544 1.00 95.00 96 ASN A O 1
ATOM 763 N N . HIS A 1 97 ? 10.206 -4.892 7.456 1.00 94.12 97 HIS A N 1
ATOM 764 C CA . HIS A 1 97 ? 9.418 -4.394 8.581 1.00 94.12 97 HIS A CA 1
ATOM 765 C C . HIS A 1 97 ? 7.934 -4.783 8.494 1.00 94.12 97 HIS A C 1
ATOM 767 O O . HIS A 1 97 ? 7.104 -4.173 9.163 1.00 94.12 97 HIS A O 1
ATOM 773 N N . GLY A 1 98 ? 7.595 -5.796 7.688 1.00 92.88 98 GLY A N 1
ATOM 774 C CA . GLY A 1 98 ? 6.233 -6.332 7.585 1.00 92.88 98 GLY A CA 1
ATOM 775 C C . GLY A 1 98 ? 5.261 -5.429 6.825 1.00 92.88 98 GLY A C 1
ATOM 776 O O . GLY A 1 98 ? 4.053 -5.626 6.900 1.00 92.88 98 GLY A O 1
ATOM 777 N N . ILE A 1 99 ? 5.772 -4.429 6.104 1.00 95.69 99 ILE A N 1
ATOM 778 C CA . ILE A 1 99 ? 4.954 -3.514 5.309 1.00 95.69 99 ILE A CA 1
ATOM 779 C C . ILE A 1 99 ? 4.754 -4.112 3.919 1.00 95.69 99 ILE A C 1
ATOM 781 O O . ILE A 1 99 ? 5.716 -4.496 3.252 1.00 95.69 99 ILE A O 1
ATOM 785 N N . TYR A 1 100 ? 3.506 -4.133 3.461 1.00 97.31 100 TYR A N 1
ATOM 786 C CA . TYR A 1 100 ? 3.161 -4.541 2.107 1.00 97.31 100 TYR A CA 1
ATOM 787 C C . TYR A 1 100 ? 3.299 -3.360 1.147 1.00 97.31 100 TYR A C 1
ATOM 789 O O . TYR A 1 100 ? 2.723 -2.293 1.361 1.00 97.31 100 TYR A O 1
ATOM 797 N N . LEU A 1 101 ? 4.058 -3.546 0.072 1.00 97.12 101 LEU A N 1
ATOM 798 C CA . LEU A 1 101 ? 4.346 -2.502 -0.903 1.00 97.12 101 LEU A CA 1
ATOM 799 C C . LEU A 1 101 ? 3.549 -2.744 -2.187 1.00 97.12 101 LEU A C 1
ATOM 801 O O . LEU A 1 101 ? 3.737 -3.754 -2.856 1.00 97.12 101 LEU A O 1
ATOM 805 N N . PHE A 1 102 ? 2.692 -1.797 -2.560 1.00 96.75 102 PHE A N 1
ATOM 806 C CA . PHE A 1 102 ? 1.959 -1.820 -3.826 1.00 96.75 102 PHE A CA 1
ATOM 807 C C . PHE A 1 102 ? 2.561 -0.803 -4.795 1.00 96.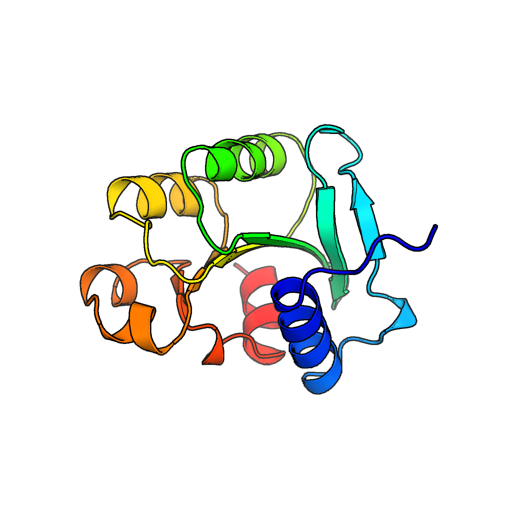75 102 PHE A C 1
ATOM 809 O O . PHE A 1 102 ? 2.626 0.395 -4.509 1.00 96.75 102 PHE A O 1
ATOM 816 N N . ILE A 1 103 ? 2.997 -1.276 -5.959 1.00 95.75 103 ILE A N 1
ATOM 817 C CA . ILE A 1 103 ? 3.703 -0.475 -6.965 1.00 95.75 103 ILE A CA 1
ATOM 818 C C . ILE A 1 103 ? 2.802 -0.283 -8.187 1.00 95.75 103 ILE A C 1
ATOM 820 O O . ILE A 1 103 ? 2.004 -1.159 -8.519 1.00 95.75 103 ILE A O 1
ATOM 824 N N . ALA A 1 104 ? 2.894 0.868 -8.860 1.00 93.75 104 ALA A N 1
ATOM 825 C CA . ALA A 1 104 ? 2.207 1.075 -10.134 1.00 93.75 104 ALA A CA 1
ATOM 826 C C . ALA A 1 104 ? 2.517 -0.067 -11.113 1.00 93.75 104 ALA A C 1
ATOM 828 O O . ALA A 1 104 ? 3.667 -0.480 -11.254 1.00 93.75 104 ALA A O 1
ATOM 829 N N . ASP A 1 105 ? 1.479 -0.557 -11.784 1.00 93.62 105 ASP A N 1
ATOM 830 C CA . ASP A 1 105 ? 1.514 -1.805 -12.543 1.00 93.62 105 ASP A CA 1
ATOM 831 C C . ASP A 1 105 ? 2.617 -1.841 -13.601 1.00 93.62 105 ASP A C 1
ATOM 833 O O . ASP A 1 105 ? 3.377 -2.803 -13.688 1.00 93.62 105 ASP A O 1
ATOM 837 N N . GLU A 1 106 ? 2.749 -0.762 -14.366 1.00 92.56 106 GLU A N 1
ATOM 838 C CA . GLU A 1 106 ? 3.731 -0.649 -15.440 1.00 92.56 106 GLU A CA 1
ATOM 839 C C . GLU A 1 106 ? 5.165 -0.691 -14.894 1.00 92.56 106 GLU A C 1
ATOM 841 O O . GLU A 1 106 ? 6.065 -1.246 -15.520 1.00 92.56 106 GLU A O 1
ATOM 846 N N . ILE A 1 107 ? 5.368 -0.124 -13.703 1.00 94.06 107 ILE A N 1
ATOM 847 C CA . ILE A 1 107 ? 6.669 -0.051 -13.043 1.00 94.06 107 ILE A CA 1
ATOM 848 C C . ILE A 1 107 ? 7.009 -1.391 -12.388 1.00 94.06 107 ILE A C 1
ATOM 850 O O . ILE A 1 107 ? 8.123 -1.878 -12.567 1.00 94.06 107 ILE A O 1
ATOM 854 N N . TYR A 1 108 ? 6.046 -2.037 -11.728 1.00 96.12 108 TYR A N 1
ATOM 855 C CA . TYR A 1 108 ? 6.204 -3.382 -11.168 1.00 96.12 108 TYR A CA 1
ATOM 856 C C . TYR A 1 108 ? 6.647 -4.397 -12.232 1.00 96.12 108 TYR A C 1
ATOM 858 O O . TYR A 1 108 ? 7.650 -5.088 -12.064 1.00 96.12 108 TYR A O 1
ATOM 866 N N . HIS A 1 109 ? 5.964 -4.423 -13.379 1.00 94.06 109 HIS A N 1
ATOM 867 C CA . HIS A 1 109 ? 6.285 -5.353 -14.465 1.00 94.06 109 HIS A CA 1
ATOM 868 C C . HIS A 1 109 ? 7.606 -5.035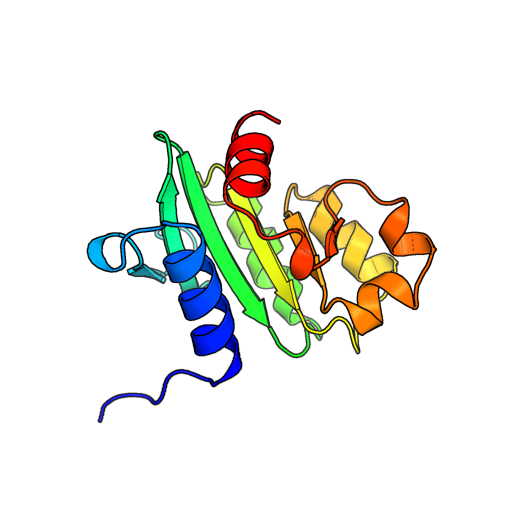 -15.177 1.00 94.06 109 HIS A C 1
ATOM 870 O O . HIS A 1 109 ? 8.198 -5.919 -15.794 1.00 94.06 109 HIS A O 1
ATOM 876 N N . SER A 1 110 ? 8.096 -3.795 -15.081 1.00 92.44 110 SER A N 1
ATOM 877 C CA . SER A 1 110 ? 9.387 -3.401 -15.658 1.00 92.44 110 SER A CA 1
ATOM 878 C C . SER A 1 110 ? 10.603 -3.875 -14.852 1.00 92.44 110 SER A C 1
ATOM 880 O O . SER A 1 110 ? 11.722 -3.801 -15.356 1.00 92.44 110 SER A O 1
ATOM 882 N N . ASN A 1 111 ? 10.406 -4.366 -13.622 1.00 89.69 111 ASN A N 1
ATOM 883 C CA . ASN A 1 111 ? 11.485 -4.797 -12.739 1.00 89.69 111 ASN A CA 1
ATOM 884 C C . ASN A 1 111 ? 11.234 -6.216 -12.204 1.00 89.69 111 ASN A C 1
ATOM 886 O O . ASN A 1 111 ? 10.311 -6.460 -11.429 1.00 89.69 111 ASN A O 1
ATOM 890 N N . VAL A 1 112 ? 12.081 -7.155 -12.623 1.00 88.44 112 VAL A N 1
ATOM 891 C CA . VAL A 1 112 ? 11.956 -8.583 -12.294 1.00 88.44 112 VAL A CA 1
ATOM 892 C C . VAL A 1 112 ? 12.303 -8.874 -10.832 1.00 88.44 112 VAL A C 1
ATOM 894 O O . VAL A 1 112 ? 11.771 -9.821 -10.258 1.00 88.44 112 VAL A O 1
ATOM 897 N N . ASP A 1 113 ? 13.150 -8.063 -10.197 1.00 88.25 113 ASP A N 1
ATOM 898 C CA . ASP A 1 113 ? 13.566 -8.308 -8.813 1.00 88.25 113 ASP A CA 1
ATOM 899 C C . ASP A 1 113 ? 12.375 -8.181 -7.859 1.00 88.25 113 ASP A C 1
ATOM 901 O O . ASP A 1 113 ? 12.161 -9.038 -7.006 1.00 88.25 113 ASP A O 1
ATOM 905 N N . TRP A 1 114 ? 11.530 -7.165 -8.058 1.00 89.56 114 TRP A N 1
ATOM 906 C CA . TRP A 1 114 ? 10.347 -6.929 -7.224 1.00 89.56 114 TRP A CA 1
ATOM 907 C C . TRP A 1 114 ? 9.282 -8.017 -7.356 1.00 89.56 114 TRP A C 1
ATOM 909 O O . TRP A 1 114 ? 8.543 -8.256 -6.407 1.00 89.56 114 TRP A O 1
ATOM 919 N N . GLN A 1 115 ? 9.221 -8.697 -8.501 1.00 90.06 115 GLN A N 1
ATOM 920 C CA . GLN A 1 115 ? 8.259 -9.776 -8.748 1.00 90.06 115 GLN A CA 1
ATOM 921 C C . GLN A 1 115 ? 8.562 -11.039 -7.936 1.00 90.06 115 GLN A C 1
ATOM 923 O O . GLN A 1 115 ? 7.675 -11.853 -7.698 1.00 90.06 115 GLN A O 1
ATOM 928 N N . HIS A 1 116 ? 9.807 -11.194 -7.482 1.00 90.81 116 HIS A N 1
ATOM 929 C CA . HIS A 1 116 ? 10.243 -12.328 -6.669 1.00 90.81 116 HIS A CA 1
ATOM 930 C C . HIS A 1 116 ? 10.316 -12.006 -5.172 1.00 90.81 116 HIS A C 1
ATOM 932 O O . HIS A 1 116 ? 10.598 -12.891 -4.362 1.00 90.81 116 HIS A O 1
ATOM 938 N N . MET A 1 117 ? 10.081 -10.750 -4.788 1.00 93.12 117 MET A N 1
ATOM 939 C CA . MET A 1 117 ? 10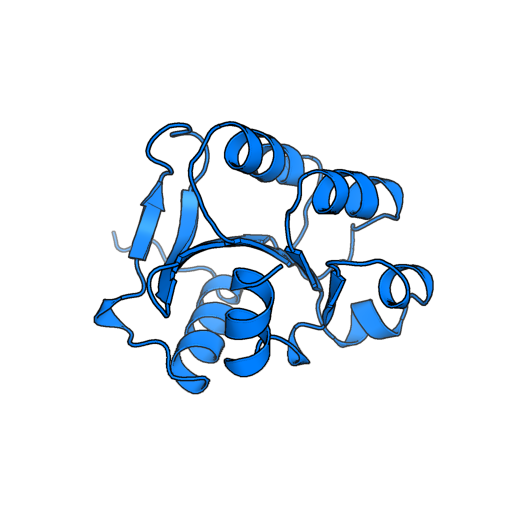.102 -10.329 -3.393 1.00 93.12 117 MET A CA 1
ATOM 940 C C . MET A 1 117 ? 8.744 -10.578 -2.740 1.00 93.12 117 MET A C 1
ATOM 942 O O . MET A 1 117 ? 7.705 -10.148 -3.238 1.00 93.12 117 MET A O 1
ATOM 946 N N . ALA A 1 118 ? 8.761 -11.227 -1.575 1.00 92.69 118 ALA A N 1
ATOM 947 C CA . ALA A 1 118 ? 7.576 -11.319 -0.736 1.00 92.69 118 ALA A CA 1
ATOM 948 C C . ALA A 1 118 ? 7.090 -9.915 -0.340 1.00 92.69 118 ALA A C 1
ATOM 950 O O . ALA A 1 118 ? 7.885 -8.986 -0.185 1.00 92.69 118 ALA A O 1
ATOM 951 N N . ASN A 1 119 ? 5.779 -9.784 -0.142 1.00 95.44 119 ASN A N 1
ATOM 952 C CA . ASN A 1 119 ? 5.115 -8.558 0.303 1.00 95.44 119 ASN A CA 1
ATOM 953 C C . ASN A 1 119 ? 5.177 -7.379 -0.684 1.00 95.44 119 ASN A C 1
ATOM 955 O O . ASN A 1 119 ? 4.810 -6.266 -0.306 1.00 95.44 119 ASN A O 1
ATOM 959 N N . ILE A 1 120 ? 5.586 -7.605 -1.937 1.00 97.00 120 ILE A N 1
ATOM 960 C CA . ILE A 1 120 ? 5.506 -6.608 -3.009 1.00 97.00 120 ILE A CA 1
ATOM 961 C C . ILE A 1 120 ? 4.486 -7.048 -4.056 1.00 97.00 120 ILE A C 1
ATOM 963 O O . ILE A 1 120 ? 4.540 -8.165 -4.564 1.00 97.00 120 ILE A O 1
ATOM 967 N N . TYR A 1 121 ? 3.581 -6.139 -4.405 1.00 97.00 121 TYR A N 1
ATOM 968 C CA . TYR A 1 121 ? 2.455 -6.392 -5.298 1.00 97.00 121 TYR A CA 1
ATOM 969 C C . TYR A 1 121 ? 2.329 -5.308 -6.369 1.00 97.00 121 TYR A C 1
ATOM 971 O O . TYR A 1 121 ? 2.729 -4.153 -6.167 1.00 97.00 121 TYR A O 1
ATOM 979 N N . SER A 1 122 ? 1.692 -5.646 -7.491 1.00 96.06 122 SER A N 1
ATOM 980 C CA . SER A 1 122 ? 1.164 -4.625 -8.394 1.00 96.06 122 SER A CA 1
ATOM 981 C C . SER A 1 122 ? -0.068 -3.969 -7.769 1.00 96.06 122 SER A C 1
ATOM 983 O O . SER A 1 122 ? -0.875 -4.608 -7.097 1.00 96.06 122 SER A O 1
ATOM 985 N N . CYS A 1 123 ? -0.295 -2.688 -8.058 1.00 94.56 123 CYS A N 1
ATOM 986 C CA . CYS A 1 123 ? -1.554 -2.014 -7.738 1.00 94.56 123 CYS A CA 1
ATOM 987 C C . CYS A 1 123 ? -2.777 -2.689 -8.382 1.00 94.56 123 CYS A C 1
ATOM 989 O O . CYS A 1 123 ? -3.884 -2.500 -7.883 1.00 94.56 123 CYS A O 1
ATOM 991 N N . LYS A 1 124 ? -2.612 -3.459 -9.468 1.00 93.75 124 LYS A N 1
ATOM 992 C CA . LYS A 1 124 ? -3.705 -4.273 -10.030 1.00 93.75 124 LYS A CA 1
ATOM 993 C C . LYS A 1 124 ? -4.133 -5.404 -9.100 1.00 93.75 124 LYS A C 1
ATOM 995 O O . LYS A 1 124 ? -5.299 -5.787 -9.123 1.00 93.75 124 LYS A O 1
ATOM 1000 N N . ASP A 1 125 ? -3.225 -5.869 -8.252 1.00 95.75 125 ASP A N 1
ATOM 1001 C CA . ASP A 1 125 ? -3.494 -6.916 -7.273 1.00 95.75 125 ASP A CA 1
ATOM 1002 C C . ASP A 1 125 ? -4.112 -6.352 -5.990 1.00 95.75 125 ASP A C 1
ATOM 1004 O O . ASP A 1 125 ? -4.380 -7.111 -5.064 1.00 95.75 125 ASP A O 1
ATOM 1008 N N . LEU A 1 126 ? -4.382 -5.041 -5.901 1.00 95.31 126 LEU A N 1
ATOM 1009 C CA . LEU A 1 126 ? -5.113 -4.449 -4.778 1.00 95.31 126 LEU A CA 1
ATOM 1010 C C . LEU A 1 126 ? -6.608 -4.788 -4.883 1.00 95.31 126 LEU A C 1
ATOM 1012 O O . LEU A 1 126 ? -7.442 -3.966 -5.263 1.00 95.31 126 LEU A O 1
ATOM 1016 N N . THR A 1 127 ? -6.932 -6.036 -4.559 1.00 96.00 127 THR A N 1
ATOM 1017 C CA . THR A 1 127 ? -8.285 -6.598 -4.580 1.00 96.00 127 THR A CA 1
ATOM 1018 C C . THR A 1 127 ? -8.759 -6.926 -3.169 1.00 96.00 127 THR A C 1
ATOM 1020 O O . THR A 1 127 ? -7.951 -7.050 -2.247 1.00 96.00 127 THR A O 1
ATOM 1023 N N . LEU A 1 128 ? -10.070 -7.122 -2.993 1.00 95.06 128 LEU A N 1
ATOM 1024 C CA . LEU A 1 128 ? -10.621 -7.549 -1.704 1.00 95.06 128 LEU A CA 1
ATOM 1025 C C . LEU A 1 128 ? -10.004 -8.878 -1.242 1.00 95.06 128 LEU A C 1
ATOM 1027 O O . LEU A 1 128 ? -9.604 -8.998 -0.089 1.00 95.06 128 LEU A O 1
ATOM 1031 N N . ALA A 1 129 ? -9.857 -9.840 -2.159 1.00 95.62 129 ALA A N 1
ATOM 1032 C CA . ALA A 1 129 ? -9.252 -11.136 -1.866 1.00 95.62 129 ALA A CA 1
ATOM 1033 C C . ALA A 1 129 ? -7.797 -10.996 -1.397 1.00 95.62 129 ALA A C 1
ATOM 1035 O O . ALA A 1 129 ? -7.399 -11.644 -0.430 1.00 95.62 129 ALA A O 1
ATOM 1036 N N . THR A 1 130 ? -7.023 -10.115 -2.039 1.00 96.25 130 THR A N 1
ATOM 1037 C CA . THR A 1 130 ? -5.655 -9.807 -1.612 1.00 96.25 130 THR A CA 1
ATOM 1038 C C . THR A 1 130 ? -5.657 -9.227 -0.208 1.00 96.25 130 THR A C 1
ATOM 1040 O O . THR A 1 130 ? -4.981 -9.771 0.656 1.00 96.25 130 THR A O 1
ATOM 1043 N N . LEU A 1 131 ? -6.459 -8.189 0.060 1.00 95.75 131 LEU A N 1
ATOM 1044 C CA . LEU A 1 131 ? -6.532 -7.571 1.388 1.00 95.75 131 LEU A CA 1
ATOM 1045 C C . LEU A 1 131 ? -6.855 -8.602 2.474 1.00 95.75 131 LEU A C 1
ATOM 1047 O O . LEU A 1 131 ? -6.166 -8.646 3.491 1.00 95.75 131 LEU A O 1
ATOM 1051 N N . GLN A 1 132 ? -7.836 -9.472 2.235 1.00 94.88 132 GLN A N 1
ATOM 1052 C CA . GLN A 1 132 ? -8.211 -10.548 3.157 1.00 94.88 132 GLN A CA 1
ATOM 1053 C C . GLN A 1 132 ? -7.104 -11.593 3.356 1.00 94.88 132 GLN A C 1
ATOM 1055 O O . GLN A 1 132 ? -7.026 -12.203 4.423 1.00 94.88 132 GLN A O 1
ATOM 1060 N N . ALA A 1 133 ? -6.262 -11.830 2.348 1.00 95.38 133 ALA A N 1
ATOM 1061 C CA . ALA A 1 133 ? -5.112 -12.720 2.467 1.00 95.38 133 ALA A CA 1
ATOM 1062 C C . ALA A 1 133 ? -4.008 -12.107 3.344 1.00 95.38 133 ALA A C 1
ATOM 1064 O O . ALA A 1 133 ? -3.479 -12.811 4.199 1.00 95.38 133 ALA A O 1
ATOM 1065 N N . LEU A 1 134 ? -3.731 -10.801 3.203 1.00 94.25 134 LEU A N 1
ATOM 1066 C CA . LEU A 1 134 ? -2.688 -10.101 3.976 1.00 94.25 134 LEU A CA 1
ATOM 1067 C C . LEU A 1 134 ? -2.928 -10.140 5.492 1.00 94.25 134 LEU A C 1
ATOM 1069 O O . LEU A 1 134 ? -1.982 -10.114 6.270 1.00 94.25 134 LEU A O 1
ATOM 1073 N N . ALA A 1 135 ? -4.193 -10.202 5.910 1.00 85.44 135 ALA A N 1
ATOM 1074 C CA . ALA A 1 135 ? -4.595 -10.266 7.315 1.00 85.44 135 ALA A CA 1
ATOM 1075 C C . ALA A 1 135 ? -4.368 -11.637 7.984 1.00 85.44 135 ALA A C 1
ATOM 1077 O O . ALA A 1 135 ? -4.537 -11.755 9.201 1.00 85.44 135 ALA A O 1
ATOM 1078 N N . LYS A 1 136 ? -4.074 -12.682 7.198 1.00 77.56 136 LYS A N 1
ATOM 1079 C CA . LYS A 1 136 ? -3.906 -14.070 7.673 1.00 77.56 136 LYS A CA 1
ATOM 1080 C C . LYS A 1 136 ? -2.444 -14.499 7.787 1.00 77.56 136 LYS A C 1
ATOM 1082 O O . LYS A 1 136 ? -2.176 -15.509 8.435 1.00 77.56 136 LYS A O 1
ATOM 1087 N N . SER A 1 137 ? -1.559 -13.788 7.096 1.00 61.53 137 SER A N 1
ATOM 1088 C CA . SER A 1 137 ? -0.100 -13.938 7.106 1.00 61.53 137 SER A CA 1
ATOM 1089 C C . SER A 1 137 ? 0.520 -13.315 8.348 1.00 61.53 137 SER A C 1
ATOM 1091 O O . SER A 1 137 ? 1.429 -13.965 8.906 1.00 61.53 137 SER A O 1
#

pLDDT: mean 89.61, std 9.61, range [35.88, 97.31]

Radius of gyration: 14.02 Å; chains: 1; bounding box: 36×40×35 Å

Foldseek 3Di:
DPDDLDPQLVVVVVQCVVLPNDPVFWDFAAAPFQNVDIFSTWGDDPNFIEGEAEDQEPVPVLVSQLVCLVGHPHLAAEYEYCCPHPDPVNVCSNVVSVHAYEHAQVNCVVDPVQVPDPRYYHPVCPHPVSVVVSNVD

Secondary structure (DSSP, 8-state):
--PPPPHHHHHHHHHHHHTT--GGG-EEEE-SS-TT-EEEEEEEETTEEEEEEEES--TTTHHHHHHHHHHS--SEEEEEE--TT--HHHHHHHHTTT-EEEE-HHHHHH-HHHHTSTTEEEGGG--HHHHHHHTT-

Sequence (137 aa):
MTKAIPFYEKRIKSVLLQIGIAESTLLKTHDKVDSSTEFDLFFELDGKTYGIGAKRTLRERYKQFIKTAQMSAIDVMIEVTLGTDLTIEKANAIVNHGIYLFIADEIYHSNVDWQHMANIYSCKDLTLATLQALAKS